Protein AF-A0A2S6GK17-F1 (afdb_monomer_lite)

Foldseek 3Di:
DDDDPDPPPPPPCPVVLLVVLVCCLVPVLVVLVVCLVVLDDPPPDDDPVSVVVSVVSVVVSLCSQQVSLVVQLVVCVVVVPPVSNVVSVVSNVVSCVVVVVVVVVCCVVDPDPDPDPPDPPQPDDPPDDSDDPDD

Structure (mmCIF, N/CA/C/O backbone):
data_AF-A0A2S6GK17-F1
#
_entry.id   AF-A0A2S6GK17-F1
#
loop_
_atom_site.group_PDB
_atom_site.id
_atom_site.type_symbol
_atom_site.label_atom_id
_atom_site.label_alt_id
_atom_site.label_comp_id
_atom_site.label_asym_id
_atom_site.label_entity_id
_atom_site.label_seq_id
_atom_site.pdbx_PDB_ins_code
_atom_site.Cartn_x
_atom_site.Cartn_y
_atom_site.Cartn_z
_atom_site.occupancy
_atom_site.B_iso_or_equiv
_atom_site.auth_seq_id
_atom_site.auth_comp_id
_atom_site.auth_asym_id
_atom_site.auth_atom_id
_atom_site.pdbx_PDB_model_num
ATOM 1 N N . MET A 1 1 ? -14.180 -13.519 54.628 1.00 57.53 1 MET A N 1
ATOM 2 C CA . MET A 1 1 ? -13.261 -13.722 53.489 1.00 57.53 1 MET A CA 1
ATOM 3 C C . MET A 1 1 ? -14.074 -13.588 52.214 1.00 57.53 1 MET A C 1
ATOM 5 O O . MET A 1 1 ? -14.733 -14.534 51.811 1.00 57.53 1 MET A O 1
ATOM 9 N N . THR A 1 2 ? -14.139 -12.384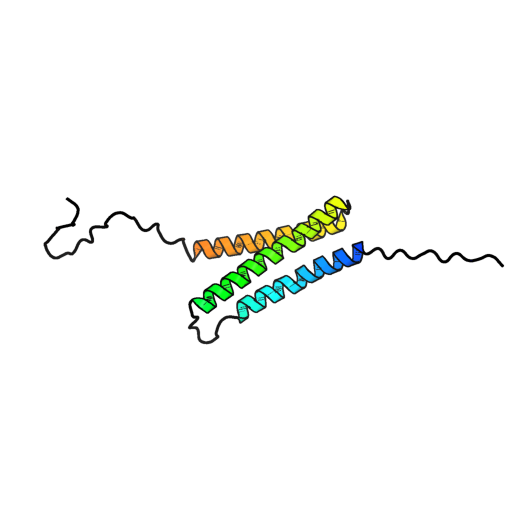 51.655 1.00 60.28 2 THR A N 1
ATOM 10 C CA . THR A 1 2 ? -14.809 -12.107 50.379 1.00 60.28 2 THR A CA 1
ATOM 11 C C . THR A 1 2 ? -13.814 -12.362 49.256 1.00 60.28 2 THR A C 1
ATOM 13 O O . THR A 1 2 ? -12.750 -11.751 49.229 1.00 60.28 2 THR A O 1
ATOM 16 N N . ALA A 1 3 ? -14.131 -13.315 48.382 1.00 61.34 3 ALA A N 1
ATOM 17 C CA . ALA A 1 3 ? -13.332 -13.629 47.210 1.00 61.34 3 ALA A CA 1
ATOM 18 C C . ALA A 1 3 ? -13.380 -12.445 46.236 1.00 61.34 3 ALA A C 1
ATOM 20 O O . ALA A 1 3 ? -14.420 -12.145 45.653 1.00 61.34 3 ALA A O 1
ATOM 21 N N . GLU A 1 4 ? -12.255 -11.754 46.098 1.00 61.50 4 GLU A N 1
ATOM 22 C CA . GLU A 1 4 ? -12.062 -10.698 45.115 1.00 61.50 4 GLU A CA 1
ATOM 23 C C . GLU A 1 4 ? -11.919 -11.357 43.740 1.00 61.50 4 GLU A C 1
ATOM 25 O O . GLU A 1 4 ? -10.871 -11.895 43.379 1.00 61.50 4 GLU A O 1
ATOM 30 N N . THR A 1 5 ? -13.019 -11.401 42.989 1.00 64.25 5 THR A N 1
ATOM 31 C CA . THR A 1 5 ? -13.022 -11.848 41.597 1.00 64.25 5 THR A CA 1
ATOM 32 C C . THR A 1 5 ? -12.225 -10.839 40.779 1.00 64.25 5 THR A C 1
ATOM 34 O O . THR A 1 5 ? -12.740 -9.789 40.395 1.00 64.25 5 THR A O 1
ATOM 37 N N . ARG A 1 6 ? -10.942 -11.143 40.561 1.00 63.56 6 ARG A N 1
ATOM 38 C CA . ARG A 1 6 ? -10.044 -10.374 39.699 1.00 63.56 6 ARG A CA 1
ATOM 39 C C . ARG A 1 6 ? -10.703 -10.311 38.311 1.00 63.56 6 ARG A C 1
ATOM 41 O O . ARG A 1 6 ? -10.947 -11.376 37.743 1.00 63.56 6 ARG A O 1
ATOM 48 N N . PRO A 1 7 ? -11.064 -9.125 37.789 1.00 62.19 7 PRO A N 1
ATOM 49 C CA . PRO A 1 7 ? -11.726 -9.034 36.497 1.00 62.19 7 PRO A CA 1
ATOM 50 C C . PRO A 1 7 ? -10.804 -9.665 35.460 1.00 62.19 7 PRO A C 1
ATOM 52 O O . PRO A 1 7 ? -9.645 -9.266 35.339 1.00 62.19 7 PRO A O 1
ATOM 55 N N . GLU A 1 8 ? -11.295 -10.689 34.760 1.00 60.38 8 GLU A N 1
ATOM 56 C CA . GLU A 1 8 ? -10.570 -11.273 33.642 1.00 60.38 8 GLU A CA 1
ATOM 57 C C . GLU A 1 8 ? -10.318 -10.163 32.629 1.00 60.38 8 GLU A C 1
ATOM 59 O O . GLU A 1 8 ? -11.226 -9.658 31.966 1.00 60.38 8 GLU A O 1
ATOM 64 N N . GLN A 1 9 ? -9.064 -9.730 32.578 1.00 64.06 9 GLN A N 1
ATOM 65 C CA . GLN A 1 9 ? -8.585 -8.691 31.695 1.00 64.06 9 GLN A CA 1
ATOM 66 C C . GLN A 1 9 ? -8.587 -9.285 30.283 1.00 64.06 9 GLN A C 1
ATOM 68 O O . GLN A 1 9 ? -7.579 -9.805 29.809 1.00 64.06 9 GLN A O 1
ATOM 73 N N . ARG A 1 10 ? -9.759 -9.301 29.633 1.00 66.12 10 ARG A N 1
ATOM 74 C CA . ARG A 1 10 ? -9.890 -9.683 28.225 1.00 66.12 10 ARG A CA 1
ATOM 75 C C . ARG A 1 10 ? -8.973 -8.767 27.432 1.00 66.12 10 ARG A C 1
ATOM 77 O O . ARG A 1 10 ? -9.216 -7.570 27.324 1.00 66.12 10 ARG A O 1
ATOM 84 N N . PHE A 1 11 ? -7.884 -9.339 26.937 1.00 67.31 11 PHE A N 1
ATOM 85 C CA . PHE A 1 11 ? -6.952 -8.631 26.087 1.00 67.31 11 PHE A CA 1
ATOM 86 C C . PHE A 1 11 ? -7.686 -8.275 24.796 1.00 67.31 11 PHE A C 1
ATOM 88 O O . PHE A 1 11 ? -8.020 -9.150 23.995 1.00 67.31 11 PHE A O 1
ATOM 95 N N . ASP A 1 12 ? -7.991 -6.995 24.612 1.00 84.25 12 ASP A N 1
ATOM 96 C CA . ASP A 1 12 ? -8.557 -6.514 23.363 1.00 84.25 12 ASP A CA 1
ATOM 97 C C . ASP A 1 12 ? -7.446 -6.554 22.305 1.00 84.25 12 ASP A C 1
ATOM 99 O O . ASP A 1 12 ? -6.586 -5.680 22.232 1.00 84.25 12 ASP A O 1
ATOM 103 N N . TRP A 1 13 ? -7.445 -7.597 21.474 1.00 88.12 13 TRP A N 1
ATOM 104 C CA . TRP A 1 13 ? -6.471 -7.776 20.386 1.00 88.12 13 TRP A CA 1
ATOM 105 C C . TRP A 1 13 ? -6.643 -6.747 19.257 1.00 88.12 13 TRP A C 1
ATOM 107 O O . TRP A 1 13 ? -5.753 -6.557 18.434 1.00 88.12 13 TRP A O 1
ATOM 117 N N . LEU A 1 14 ? -7.785 -6.059 19.211 1.00 87.38 14 LEU A N 1
ATOM 118 C CA . LEU A 1 14 ? -8.141 -5.097 18.167 1.00 87.38 14 LEU A CA 1
ATOM 119 C C . LEU A 1 14 ? -7.154 -3.920 18.056 1.00 87.38 14 LEU A C 1
ATOM 121 O O . LEU A 1 14 ? -6.622 -3.714 16.967 1.00 87.38 14 LEU A O 1
ATOM 125 N N . PRO A 1 15 ? -6.856 -3.164 19.132 1.00 89.81 15 PRO A N 1
ATOM 126 C CA . PRO A 1 15 ? -5.787 -2.164 19.137 1.00 89.81 15 PRO A CA 1
ATOM 127 C C . PRO A 1 15 ? -4.449 -2.690 18.615 1.00 89.81 15 PRO A C 1
ATOM 129 O O . PRO A 1 15 ? -3.793 -2.007 17.832 1.00 89.81 15 PRO A O 1
ATOM 132 N N . LEU A 1 16 ? -4.069 -3.912 19.000 1.00 93.19 16 LEU A N 1
ATOM 133 C CA . LEU A 1 16 ? -2.821 -4.518 18.548 1.00 93.19 16 LEU A CA 1
ATOM 134 C C . LEU A 1 16 ? -2.828 -4.742 17.031 1.00 93.19 16 LEU A C 1
ATOM 136 O O . LEU A 1 16 ? -1.868 -4.373 16.363 1.00 93.19 16 LEU A O 1
ATOM 140 N N . VAL A 1 17 ? -3.922 -5.270 16.472 1.00 94.19 17 VAL A N 1
ATOM 141 C CA . VAL A 1 17 ? -4.078 -5.449 15.016 1.00 94.19 17 VAL A CA 1
ATOM 142 C C . VAL A 1 17 ? -3.953 -4.115 14.279 1.00 94.19 17 VAL A C 1
ATOM 144 O O . VAL A 1 17 ? -3.267 -4.043 13.262 1.00 94.19 17 VAL A O 1
ATOM 147 N N . TRP A 1 18 ? -4.552 -3.043 14.806 1.00 94.00 18 TRP A N 1
ATOM 148 C CA . TRP A 1 18 ? -4.453 -1.713 14.202 1.00 94.00 18 TRP A CA 1
ATOM 149 C C . TRP A 1 18 ? -3.029 -1.183 14.156 1.00 94.00 18 TRP A C 1
ATOM 151 O O . TRP A 1 18 ? -2.580 -0.706 13.113 1.00 94.00 18 TRP A O 1
ATOM 161 N N . VAL A 1 19 ? -2.320 -1.294 15.277 1.00 94.81 19 VAL A N 1
ATOM 162 C CA . VAL A 1 19 ? -0.920 -0.885 15.377 1.00 94.81 19 VAL A CA 1
ATOM 163 C C . VAL A 1 19 ? -0.072 -1.713 14.415 1.00 94.81 19 VAL A C 1
ATOM 165 O O . VAL A 1 19 ? 0.673 -1.144 13.627 1.00 94.81 19 VAL A O 1
ATOM 168 N N . LEU A 1 20 ? -0.232 -3.036 14.397 1.00 96.38 20 LEU A N 1
ATOM 169 C CA . LEU A 1 20 ? 0.537 -3.907 13.510 1.00 96.38 20 LEU A CA 1
ATOM 170 C C . LEU A 1 20 ? 0.297 -3.596 12.030 1.00 96.38 20 LEU A C 1
ATOM 172 O O . LEU A 1 20 ? 1.264 -3.503 11.282 1.00 96.38 20 LEU A O 1
ATOM 176 N N . LEU A 1 21 ? -0.953 -3.378 11.610 1.00 95.06 21 LEU A N 1
ATOM 177 C CA . LEU A 1 21 ? -1.267 -2.986 10.232 1.00 95.06 21 LEU A CA 1
ATOM 178 C C . LEU A 1 21 ? -0.629 -1.645 9.864 1.00 95.06 21 LEU A C 1
ATOM 180 O O . LEU A 1 21 ? -0.042 -1.513 8.791 1.00 95.06 21 LEU A O 1
ATOM 184 N N . PHE A 1 22 ? -0.714 -0.659 10.760 1.00 94.19 22 PHE A N 1
ATOM 185 C CA . PHE A 1 22 ? -0.133 0.656 10.522 1.00 94.19 22 PHE A CA 1
ATOM 186 C C . PHE A 1 22 ? 1.394 0.592 10.429 1.00 94.19 22 PHE A C 1
ATOM 188 O O . PHE A 1 22 ? 1.967 1.147 9.499 1.00 94.19 22 PHE A O 1
ATOM 195 N N . PHE A 1 23 ? 2.056 -0.129 11.337 1.00 97.12 23 PHE A N 1
ATOM 196 C CA . PHE A 1 23 ? 3.509 -0.312 11.309 1.00 97.12 23 PHE A CA 1
ATOM 197 C C . PHE A 1 23 ? 3.966 -1.145 10.104 1.00 97.12 23 PHE A C 1
ATOM 199 O O . PHE A 1 23 ? 4.962 -0.802 9.469 1.00 97.12 23 PHE A O 1
ATOM 206 N N . ALA A 1 24 ? 3.232 -2.201 9.745 1.00 96.00 24 ALA A N 1
ATOM 207 C CA . ALA A 1 24 ? 3.513 -2.989 8.549 1.00 96.00 24 ALA A CA 1
ATOM 208 C C . ALA A 1 24 ? 3.439 -2.126 7.285 1.00 96.00 24 ALA A C 1
ATOM 210 O O . ALA A 1 24 ? 4.286 -2.260 6.407 1.00 96.00 24 ALA A O 1
ATOM 211 N N . TRP A 1 25 ? 2.480 -1.202 7.208 1.00 96.38 25 TRP A N 1
ATOM 212 C CA . TRP A 1 25 ? 2.409 -0.251 6.105 1.00 96.38 25 TRP A CA 1
ATOM 213 C C . TRP A 1 25 ? 3.543 0.782 6.172 1.00 96.38 25 TRP A C 1
ATOM 215 O O . TRP A 1 25 ? 4.304 0.916 5.216 1.00 96.38 25 TRP A O 1
ATOM 225 N N . LEU A 1 26 ? 3.712 1.447 7.319 1.00 95.50 26 LEU A N 1
ATOM 226 C CA . LEU A 1 26 ? 4.658 2.549 7.508 1.00 95.50 26 LEU A CA 1
ATOM 227 C C . LEU A 1 26 ? 6.115 2.132 7.281 1.00 95.50 26 LEU A C 1
ATOM 229 O O . LEU A 1 26 ? 6.887 2.911 6.736 1.00 95.50 26 LEU A O 1
ATOM 233 N N . PHE A 1 27 ? 6.494 0.921 7.692 1.00 96.88 27 PHE A N 1
ATOM 234 C CA . PHE A 1 27 ? 7.867 0.424 7.572 1.00 96.88 27 PHE A CA 1
ATOM 235 C C . PHE A 1 27 ? 8.029 -0.615 6.466 1.00 96.88 27 PHE A C 1
ATOM 237 O O . PHE A 1 27 ? 9.048 -0.619 5.777 1.00 96.88 27 PHE A O 1
ATOM 244 N N . GLY A 1 28 ? 7.040 -1.486 6.267 1.00 93.50 28 GLY A N 1
ATOM 245 C CA . GLY A 1 28 ? 7.118 -2.543 5.263 1.00 93.50 28 GLY A CA 1
ATOM 246 C C . GLY A 1 28 ? 7.119 -1.992 3.843 1.00 93.50 28 GLY A C 1
ATOM 247 O O . GLY A 1 28 ? 7.936 -2.432 3.038 1.00 93.50 28 GLY A O 1
ATOM 248 N N . VAL A 1 29 ? 6.284 -0.990 3.540 1.00 93.00 29 VAL A N 1
ATOM 249 C CA . VAL A 1 29 ? 6.218 -0.409 2.188 1.00 93.00 29 VAL A CA 1
ATOM 250 C C . VAL A 1 29 ? 7.530 0.291 1.811 1.00 93.0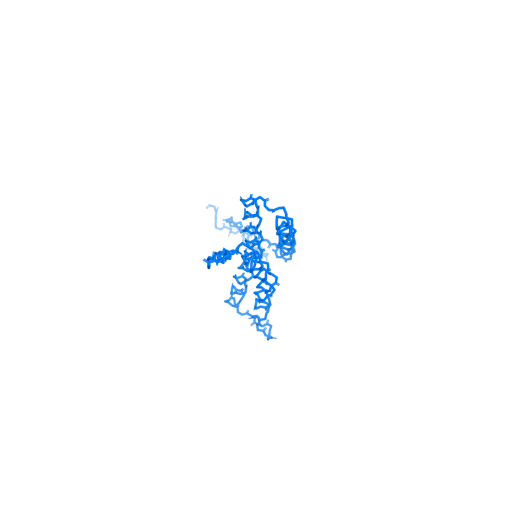0 29 VAL A C 1
ATOM 252 O O . VAL A 1 29 ? 8.099 -0.084 0.782 1.00 93.00 29 VAL A O 1
ATOM 255 N N . PRO A 1 30 ? 8.091 1.218 2.619 1.00 93.75 30 PRO A N 1
ATOM 256 C CA . PRO A 1 30 ? 9.386 1.813 2.293 1.00 93.75 30 PRO A CA 1
ATOM 257 C C . PRO A 1 30 ? 10.510 0.782 2.205 1.00 93.75 30 PRO A C 1
ATOM 259 O O . PRO A 1 30 ? 11.359 0.881 1.327 1.00 93.75 30 PRO A O 1
ATOM 262 N N . LEU A 1 31 ? 10.519 -0.237 3.069 1.00 94.25 31 LEU A N 1
ATOM 263 C CA . LEU A 1 31 ? 11.557 -1.266 3.044 1.00 94.25 31 LEU A CA 1
ATOM 264 C C . LEU A 1 31 ? 11.491 -2.133 1.778 1.00 94.25 31 LEU A C 1
ATOM 266 O O . LEU A 1 31 ? 12.533 -2.446 1.201 1.00 94.25 31 LEU A O 1
ATOM 270 N N . LEU A 1 32 ? 10.290 -2.498 1.322 1.00 92.00 32 LEU A N 1
ATOM 271 C CA . LEU A 1 32 ? 10.094 -3.198 0.050 1.00 92.00 32 LEU A CA 1
ATOM 272 C C . LEU A 1 32 ? 10.521 -2.328 -1.137 1.00 92.00 32 LEU A C 1
ATOM 274 O O . LEU A 1 32 ? 11.252 -2.802 -2.007 1.00 92.00 32 LEU A O 1
ATOM 278 N N . PHE A 1 33 ? 10.156 -1.045 -1.121 1.00 90.25 33 PHE A N 1
ATOM 279 C CA . PHE A 1 33 ? 10.562 -0.096 -2.153 1.00 90.25 33 PHE A CA 1
ATOM 280 C C . PHE A 1 33 ? 12.086 0.065 -2.218 1.00 90.25 33 PHE A C 1
ATOM 282 O O . PHE A 1 33 ? 12.680 -0.081 -3.283 1.00 90.25 33 PHE A O 1
ATOM 289 N N . LEU A 1 34 ? 12.746 0.291 -1.077 1.00 91.50 34 LEU A N 1
ATOM 290 C CA . LEU A 1 34 ? 14.204 0.412 -1.009 1.00 91.50 34 LEU A CA 1
ATOM 291 C C . LEU A 1 34 ? 14.893 -0.861 -1.505 1.00 91.50 34 LEU A C 1
ATOM 293 O O . LEU A 1 34 ? 15.877 -0.772 -2.233 1.00 91.50 34 LEU A O 1
ATOM 297 N N . ARG A 1 35 ? 14.363 -2.047 -1.179 1.00 89.62 35 ARG A N 1
ATOM 298 C CA . ARG A 1 35 ? 14.876 -3.309 -1.734 1.00 89.62 35 ARG A CA 1
ATOM 299 C C . ARG A 1 35 ? 14.772 -3.355 -3.253 1.00 89.62 35 ARG A C 1
ATOM 301 O O . ARG A 1 35 ? 15.721 -3.797 -3.888 1.00 89.62 35 ARG A O 1
ATOM 308 N N . ALA A 1 36 ? 13.664 -2.895 -3.829 1.00 86.50 36 ALA A N 1
ATOM 309 C CA . ALA A 1 36 ? 13.502 -2.839 -5.279 1.00 86.50 36 ALA A CA 1
ATOM 310 C C . ALA A 1 36 ? 14.481 -1.843 -5.930 1.00 86.50 36 ALA A C 1
ATOM 312 O O . ALA A 1 36 ? 15.063 -2.142 -6.970 1.00 86.50 36 ALA A O 1
ATOM 313 N N . VAL A 1 37 ? 14.707 -0.683 -5.304 1.00 84.81 37 VAL A N 1
ATOM 314 C CA . VAL A 1 37 ? 15.648 0.343 -5.788 1.00 84.81 37 VAL A CA 1
ATOM 315 C C . VAL A 1 37 ? 17.096 -0.146 -5.721 1.00 84.81 37 VAL A C 1
ATOM 317 O O . VAL A 1 37 ? 17.831 -0.032 -6.699 1.00 84.81 37 VAL A O 1
ATOM 320 N N . PHE A 1 38 ? 17.502 -0.737 -4.597 1.00 86.06 38 PHE A N 1
ATOM 321 C CA . PHE A 1 38 ? 18.869 -1.224 -4.390 1.00 86.06 38 PHE A CA 1
ATOM 322 C C . PHE A 1 38 ? 19.144 -2.602 -5.005 1.00 86.06 38 PHE A C 1
ATOM 324 O O . PHE A 1 38 ? 20.263 -3.096 -4.906 1.00 86.06 38 PHE A O 1
ATOM 331 N N . ALA A 1 39 ? 18.159 -3.225 -5.656 1.00 80.44 39 ALA A N 1
ATOM 332 C CA . ALA A 1 39 ? 18.369 -4.456 -6.412 1.00 80.44 39 ALA A CA 1
ATOM 333 C C . ALA A 1 39 ? 19.081 -4.228 -7.759 1.00 80.44 39 ALA A C 1
ATOM 335 O O . ALA A 1 39 ? 19.462 -5.206 -8.399 1.00 80.44 39 ALA A O 1
ATOM 336 N N . MET A 1 40 ? 19.258 -2.977 -8.209 1.00 72.12 40 MET A N 1
ATOM 337 C CA . MET A 1 40 ? 19.931 -2.696 -9.480 1.00 72.12 40 MET A CA 1
ATOM 338 C C . MET A 1 40 ? 21.461 -2.759 -9.373 1.00 72.12 40 MET A C 1
ATOM 340 O O . MET A 1 40 ? 22.033 -2.224 -8.419 1.00 72.12 40 MET A O 1
ATOM 344 N N . PRO A 1 41 ? 22.144 -3.350 -10.370 1.00 72.69 41 PRO A N 1
ATOM 345 C CA . PRO A 1 41 ? 23.596 -3.334 -10.426 1.00 72.69 41 PRO A CA 1
ATOM 346 C C . PRO A 1 41 ? 24.116 -1.902 -10.607 1.00 72.69 41 PRO A C 1
ATOM 348 O O . PRO A 1 41 ? 23.672 -1.155 -11.478 1.00 72.69 41 PRO A O 1
ATOM 351 N N . PHE A 1 42 ? 25.114 -1.534 -9.801 1.00 71.19 42 PHE A N 1
ATOM 352 C CA . PHE A 1 42 ? 25.741 -0.203 -9.822 1.00 71.19 42 PHE A CA 1
ATOM 353 C C . PHE A 1 42 ? 26.519 0.086 -11.121 1.00 71.19 42 PHE A C 1
ATOM 355 O O . PHE A 1 42 ? 26.926 1.216 -11.370 1.00 71.19 42 PHE A O 1
ATOM 362 N N . THR A 1 43 ? 26.739 -0.939 -11.947 1.00 76.00 43 THR A N 1
ATOM 363 C CA . THR A 1 43 ? 27.545 -0.904 -13.175 1.00 76.00 43 THR A CA 1
ATOM 364 C C . THR A 1 43 ? 26.787 -0.387 -14.402 1.00 76.00 43 THR A C 1
ATOM 366 O O . THR A 1 43 ? 27.382 -0.275 -15.470 1.00 76.00 43 THR A O 1
ATOM 369 N N . GLY A 1 44 ? 25.486 -0.086 -14.284 1.00 68.00 44 GLY A N 1
ATOM 370 C CA . GLY A 1 44 ? 24.668 0.476 -15.370 1.00 68.00 44 GLY A CA 1
ATOM 371 C C . GLY A 1 44 ? 24.264 -0.513 -16.473 1.00 68.00 44 GLY A C 1
ATOM 372 O O . GLY A 1 44 ? 23.500 -0.150 -17.361 1.00 68.00 44 GLY A O 1
ATOM 373 N N . MET A 1 45 ? 24.724 -1.765 -16.409 1.00 73.88 45 MET A N 1
ATOM 374 C CA . MET A 1 45 ? 24.356 -2.839 -17.336 1.00 73.88 45 MET A CA 1
ATOM 375 C C . MET A 1 45 ? 23.455 -3.844 -16.616 1.00 73.88 45 MET A C 1
ATOM 377 O O . MET A 1 45 ? 23.933 -4.849 -16.098 1.00 73.88 45 MET A O 1
ATOM 381 N N . ALA A 1 46 ? 22.155 -3.546 -16.545 1.00 80.62 46 ALA A N 1
ATOM 382 C CA . ALA A 1 46 ? 21.169 -4.490 -16.027 1.00 80.62 46 ALA A CA 1
ATOM 383 C C . ALA A 1 46 ? 20.763 -5.479 -17.128 1.00 80.62 46 ALA A C 1
ATOM 385 O O . ALA A 1 46 ? 20.367 -5.085 -18.226 1.00 80.62 46 ALA A O 1
ATOM 386 N N . SER A 1 47 ? 20.842 -6.770 -16.829 1.00 84.88 47 SER A N 1
ATOM 387 C CA . SER A 1 47 ? 20.289 -7.820 -17.682 1.00 84.88 47 SER A CA 1
ATOM 388 C C . SER A 1 47 ? 18.757 -7.754 -17.711 1.00 84.88 47 SER A C 1
ATOM 390 O O . SER A 1 47 ? 18.116 -7.301 -16.760 1.00 84.88 47 SER A O 1
ATOM 392 N N . ALA A 1 48 ? 18.141 -8.279 -18.775 1.00 84.88 48 ALA A N 1
ATOM 393 C CA . ALA A 1 48 ? 16.679 -8.349 -18.882 1.00 84.88 48 ALA A CA 1
ATOM 394 C C . ALA A 1 48 ? 16.032 -9.092 -17.692 1.00 84.88 48 ALA A C 1
ATOM 396 O O . ALA A 1 48 ? 14.958 -8.713 -17.226 1.00 84.88 48 ALA A O 1
ATOM 397 N N . ALA A 1 49 ? 16.710 -10.114 -17.157 1.00 85.38 49 ALA A N 1
ATOM 398 C CA . ALA A 1 49 ? 16.250 -10.856 -15.985 1.00 85.38 49 ALA A CA 1
ATOM 399 C C . ALA A 1 49 ? 16.242 -9.999 -14.704 1.00 85.38 49 ALA A C 1
ATOM 401 O O . ALA A 1 49 ? 15.333 -10.119 -13.882 1.00 85.38 49 ALA A O 1
ATOM 402 N N . GLU A 1 50 ? 17.226 -9.115 -14.529 1.00 85.06 50 GLU A N 1
ATOM 403 C CA . GLU A 1 50 ? 17.296 -8.202 -13.382 1.00 85.06 50 GLU A CA 1
ATOM 404 C C . GLU A 1 50 ? 16.235 -7.105 -13.463 1.00 85.06 50 GLU 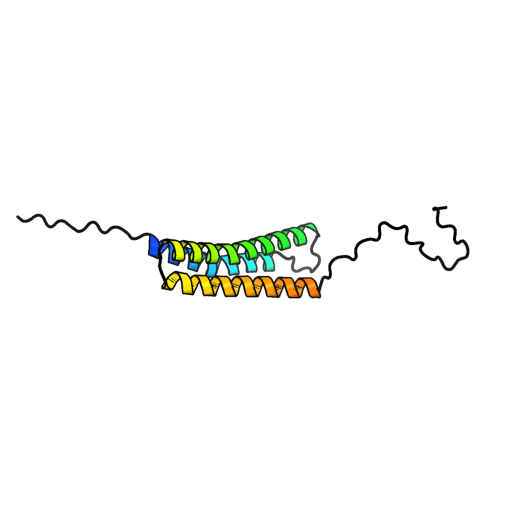A C 1
ATOM 406 O O . GLU A 1 50 ? 15.605 -6.797 -12.449 1.00 85.06 50 GLU A O 1
ATOM 411 N N . VAL A 1 51 ? 15.980 -6.574 -14.664 1.00 84.38 51 VAL A N 1
ATOM 412 C CA . VAL A 1 51 ? 14.891 -5.614 -14.906 1.00 84.38 51 VAL A CA 1
ATOM 413 C C . VAL A 1 51 ? 13.539 -6.250 -14.574 1.00 84.38 51 VAL A C 1
ATOM 415 O O . VAL A 1 51 ? 12.805 -5.717 -13.746 1.00 84.38 51 VAL A O 1
ATOM 418 N N . ALA A 1 52 ? 13.255 -7.446 -15.101 1.00 86.38 52 ALA A N 1
ATOM 419 C CA . ALA A 1 52 ? 12.009 -8.159 -14.811 1.00 86.38 52 ALA A CA 1
ATOM 420 C C . ALA A 1 52 ? 11.841 -8.464 -13.310 1.00 86.38 52 ALA A C 1
ATOM 422 O O . ALA A 1 52 ? 10.748 -8.340 -12.747 1.00 86.38 52 ALA A O 1
ATOM 423 N N . ARG A 1 53 ? 12.933 -8.829 -12.625 1.00 86.62 53 ARG A N 1
ATOM 424 C CA . ARG A 1 53 ? 12.919 -9.050 -11.175 1.00 86.62 53 ARG A CA 1
ATOM 425 C C . ARG A 1 53 ? 12.597 -7.762 -10.419 1.00 86.62 53 ARG A C 1
ATOM 427 O O . ARG A 1 53 ? 11.760 -7.802 -9.517 1.00 86.62 53 ARG A O 1
ATOM 434 N N . ARG A 1 54 ? 13.213 -6.636 -10.783 1.00 86.75 54 ARG A N 1
ATOM 435 C CA . ARG A 1 54 ? 12.916 -5.323 -10.196 1.00 86.75 54 ARG A CA 1
ATOM 436 C C . ARG A 1 54 ? 11.453 -4.943 -10.403 1.00 86.75 54 ARG A C 1
ATOM 438 O O . ARG A 1 54 ? 10.794 -4.597 -9.426 1.00 86.75 54 ARG A O 1
ATOM 445 N N . ASP A 1 55 ? 10.934 -5.070 -11.620 1.00 87.75 55 ASP A N 1
ATOM 446 C CA . ASP A 1 55 ? 9.543 -4.731 -11.938 1.00 87.75 55 ASP A CA 1
ATOM 447 C C . ASP A 1 55 ? 8.563 -5.571 -11.118 1.00 87.75 55 ASP A C 1
ATOM 449 O O . ASP A 1 55 ? 7.603 -5.042 -10.555 1.00 87.75 55 ASP A O 1
ATOM 453 N N . SER A 1 56 ? 8.854 -6.865 -10.944 1.00 90.38 56 SER A N 1
ATOM 454 C CA . SER A 1 56 ? 8.053 -7.725 -10.070 1.00 90.38 56 SER A CA 1
ATOM 455 C C . SER A 1 56 ? 8.064 -7.250 -8.608 1.00 90.38 56 SER A C 1
ATOM 457 O O . SER A 1 56 ? 7.023 -7.258 -7.952 1.00 90.38 56 SER A O 1
ATOM 459 N N . MET A 1 57 ? 9.209 -6.787 -8.089 1.00 90.94 57 MET A N 1
ATOM 460 C CA . MET A 1 57 ? 9.321 -6.268 -6.720 1.00 90.94 57 MET A CA 1
ATOM 461 C C . MET A 1 57 ? 8.588 -4.937 -6.548 1.00 90.94 57 MET A C 1
ATOM 463 O O . MET A 1 57 ? 7.925 -4.734 -5.529 1.00 90.94 57 MET A O 1
ATOM 467 N N . VAL A 1 58 ? 8.676 -4.044 -7.538 1.00 91.12 58 VAL A N 1
ATOM 468 C CA . VAL A 1 58 ? 7.919 -2.786 -7.554 1.00 91.12 58 VAL A CA 1
ATOM 469 C C . VAL A 1 58 ? 6.423 -3.087 -7.562 1.00 91.12 58 VAL A C 1
ATOM 471 O O . VAL A 1 58 ? 5.711 -2.596 -6.693 1.00 91.12 58 VAL A O 1
ATOM 474 N N . MET A 1 59 ? 5.960 -3.982 -8.438 1.00 93.00 59 MET A N 1
ATOM 475 C CA . MET A 1 59 ? 4.558 -4.402 -8.491 1.00 93.00 59 MET A CA 1
ATOM 476 C C . MET A 1 59 ? 4.067 -4.951 -7.143 1.00 93.00 59 MET A C 1
ATOM 478 O O . MET A 1 59 ? 3.012 -4.545 -6.658 1.00 93.00 59 MET A O 1
ATOM 482 N N . TRP A 1 60 ? 4.834 -5.828 -6.490 1.00 92.81 60 TRP A N 1
ATOM 483 C CA . TRP A 1 60 ? 4.478 -6.323 -5.155 1.00 92.81 60 TRP A CA 1
ATOM 484 C C . TRP A 1 60 ? 4.446 -5.215 -4.100 1.00 92.81 60 TRP A C 1
ATOM 486 O O . TRP A 1 60 ? 3.578 -5.226 -3.229 1.00 92.81 60 TRP A O 1
ATOM 496 N N . THR A 1 61 ? 5.355 -4.245 -4.189 1.00 94.12 61 THR A N 1
ATOM 497 C CA . THR A 1 61 ? 5.373 -3.078 -3.299 1.00 94.12 61 THR A CA 1
ATOM 498 C C . THR A 1 61 ? 4.101 -2.247 -3.463 1.00 94.12 61 THR A C 1
ATOM 500 O O . THR A 1 61 ? 3.474 -1.909 -2.462 1.00 94.12 61 THR A O 1
ATOM 503 N N . GLU A 1 62 ? 3.677 -1.974 -4.701 1.00 94.69 62 GLU A N 1
ATOM 504 C CA . GLU A 1 62 ? 2.427 -1.259 -4.999 1.00 94.69 62 GLU A CA 1
ATOM 505 C C . GLU A 1 62 ? 1.206 -2.010 -4.447 1.00 94.69 62 GLU A C 1
ATOM 507 O O . GLU A 1 62 ? 0.350 -1.412 -3.789 1.00 94.69 62 GLU A O 1
ATOM 512 N N . ILE A 1 63 ? 1.151 -3.333 -4.649 1.00 96.19 63 ILE A N 1
ATOM 513 C CA . ILE A 1 63 ? 0.070 -4.183 -4.132 1.00 96.19 63 ILE A CA 1
ATOM 514 C C . ILE A 1 63 ? 0.001 -4.087 -2.607 1.00 96.19 63 ILE A C 1
ATOM 516 O O . ILE A 1 63 ? -1.069 -3.829 -2.060 1.00 96.19 63 ILE A O 1
ATOM 520 N N . VAL A 1 64 ? 1.125 -4.259 -1.906 1.00 96.31 64 VAL A N 1
ATOM 521 C CA . VAL A 1 64 ? 1.173 -4.197 -0.435 1.00 96.31 64 VAL A CA 1
ATOM 522 C C . VAL A 1 64 ? 0.818 -2.797 0.074 1.00 96.31 64 VAL A C 1
ATOM 524 O O . VAL A 1 64 ? 0.085 -2.675 1.060 1.00 96.31 64 VAL A O 1
ATOM 527 N N . ALA A 1 65 ? 1.284 -1.751 -0.614 1.00 95.44 65 ALA A N 1
ATOM 528 C CA . ALA A 1 65 ? 1.007 -0.362 -0.265 1.00 95.44 65 ALA A CA 1
ATOM 529 C C . ALA A 1 65 ? -0.488 -0.039 -0.281 1.00 95.44 65 ALA A C 1
ATOM 531 O O . ALA A 1 65 ? -0.948 0.698 0.585 1.00 95.44 65 ALA A O 1
ATOM 532 N N . VAL A 1 66 ? -1.250 -0.612 -1.216 1.00 97.44 66 VAL A N 1
ATOM 533 C CA . VAL A 1 66 ? -2.703 -0.404 -1.322 1.00 97.44 66 VAL A CA 1
ATOM 534 C C . VAL A 1 66 ? -3.486 -1.402 -0.464 1.00 97.44 66 VAL A C 1
ATOM 536 O O . VAL A 1 66 ? -4.450 -1.023 0.205 1.00 97.44 66 VAL A O 1
ATOM 539 N N . ALA A 1 67 ? -3.074 -2.671 -0.441 1.00 97.31 67 ALA A N 1
ATOM 540 C CA . ALA A 1 67 ? -3.803 -3.733 0.243 1.00 97.31 67 ALA A CA 1
ATOM 541 C C . ALA A 1 67 ? -3.841 -3.537 1.765 1.00 97.31 67 ALA A C 1
ATOM 543 O O . ALA A 1 67 ? -4.895 -3.729 2.370 1.00 97.31 67 ALA A O 1
ATOM 544 N N . LEU A 1 68 ? -2.734 -3.124 2.396 1.00 96.19 68 LEU A N 1
ATOM 545 C CA . LEU A 1 68 ? -2.686 -2.951 3.854 1.00 96.19 68 LEU A CA 1
ATOM 546 C C . LEU A 1 68 ? -3.652 -1.857 4.353 1.00 96.19 68 LEU A C 1
ATOM 548 O O . L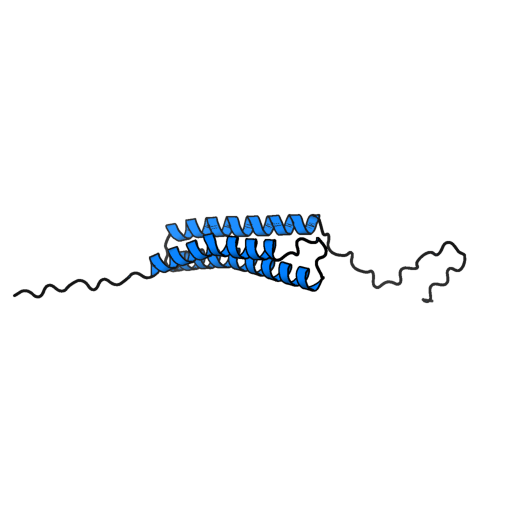EU A 1 68 ? -4.468 -2.154 5.233 1.00 96.19 68 LEU A O 1
ATOM 552 N N . PRO A 1 69 ? -3.651 -0.627 3.799 1.00 96.56 69 PRO A N 1
ATOM 553 C CA . PRO A 1 69 ? -4.633 0.382 4.164 1.00 96.56 69 PRO A CA 1
ATOM 554 C C . PRO A 1 69 ? -6.062 -0.014 3.818 1.00 96.56 69 PRO A C 1
ATOM 556 O O . PRO A 1 69 ? -6.967 0.260 4.602 1.00 96.56 69 PRO A O 1
ATOM 559 N N . LEU A 1 70 ? -6.277 -0.706 2.693 1.00 97.75 70 LEU A N 1
ATOM 560 C CA . LEU A 1 70 ? -7.604 -1.190 2.318 1.00 97.75 70 LEU A CA 1
ATOM 561 C C . LEU A 1 70 ? -8.159 -2.169 3.360 1.00 97.75 70 LEU A C 1
ATOM 563 O O . LEU A 1 70 ? -9.283 -1.992 3.826 1.00 97.75 70 LEU A O 1
ATOM 567 N N . VAL A 1 71 ? -7.359 -3.152 3.786 1.00 97.56 71 VAL A N 1
ATOM 568 C CA . VAL A 1 71 ? -7.716 -4.066 4.884 1.00 97.56 71 VAL A CA 1
ATOM 569 C C . VAL A 1 71 ? -8.009 -3.279 6.160 1.00 97.56 71 VAL A C 1
ATOM 571 O O . VAL A 1 71 ? -8.993 -3.567 6.845 1.00 97.56 71 VAL A O 1
ATOM 574 N N . GLY A 1 72 ? -7.212 -2.249 6.451 1.00 96.00 72 GLY A N 1
ATOM 575 C CA . GLY A 1 72 ? -7.433 -1.375 7.596 1.00 96.00 72 GLY A CA 1
ATOM 576 C C . GLY A 1 72 ? -8.786 -0.648 7.550 1.00 96.00 72 GLY A C 1
ATOM 577 O O . GLY A 1 72 ? -9.545 -0.672 8.520 1.00 96.00 72 GLY A O 1
ATOM 578 N N . VAL A 1 73 ? -9.143 -0.060 6.405 1.00 97.00 73 VAL A N 1
ATOM 579 C CA . VAL A 1 73 ? -10.444 0.601 6.198 1.00 97.00 73 VAL A CA 1
ATOM 580 C C . VAL A 1 73 ? -11.598 -0.395 6.323 1.00 97.00 73 VAL A C 1
ATOM 582 O O . VAL A 1 73 ? -12.574 -0.112 7.020 1.00 97.00 73 VAL A O 1
ATOM 585 N N . LEU A 1 74 ? -11.487 -1.572 5.700 1.00 97.25 74 LEU A N 1
ATOM 586 C CA . LEU A 1 74 ? -12.526 -2.605 5.745 1.00 97.25 74 LEU A CA 1
ATOM 587 C C . LEU A 1 74 ? -12.767 -3.097 7.173 1.00 97.25 74 LEU A C 1
ATOM 589 O O . LEU A 1 74 ? -13.908 -3.140 7.635 1.00 97.25 74 LEU A O 1
ATOM 593 N N . LEU A 1 75 ? -11.698 -3.390 7.913 1.00 95.19 75 LEU A N 1
ATOM 594 C CA . LEU A 1 75 ? -11.802 -3.798 9.310 1.00 95.19 75 LEU A CA 1
ATOM 595 C C . LEU A 1 75 ? -12.423 -2.675 10.168 1.00 95.19 75 LEU A C 1
ATOM 597 O O . LEU A 1 75 ? -13.146 -2.946 11.130 1.00 95.19 75 LEU A O 1
ATOM 601 N N . ALA A 1 76 ? -12.198 -1.406 9.811 1.00 94.12 76 ALA A N 1
ATOM 602 C CA . ALA A 1 76 ? -12.666 -0.264 10.590 1.00 94.12 76 ALA A CA 1
ATOM 603 C C . ALA A 1 76 ? -14.155 -0.029 10.336 1.00 94.12 76 ALA A C 1
ATOM 605 O O . ALA A 1 76 ? -14.898 0.284 11.269 1.00 94.12 76 ALA A O 1
ATOM 606 N N . ALA A 1 77 ? -14.599 -0.267 9.100 1.00 93.75 77 ALA A N 1
ATOM 607 C CA . ALA A 1 77 ? -16.002 -0.290 8.718 1.00 93.75 77 ALA A CA 1
ATOM 608 C C . ALA A 1 77 ? -16.760 -1.421 9.434 1.00 93.75 77 ALA A C 1
ATOM 610 O O . ALA A 1 77 ? -17.789 -1.162 10.061 1.00 93.75 77 ALA A O 1
ATOM 611 N N . VAL A 1 78 ? -16.217 -2.646 9.430 1.00 95.25 78 VAL A N 1
ATOM 612 C CA . VAL A 1 78 ? -16.821 -3.815 10.102 1.00 95.25 78 VAL A CA 1
ATOM 613 C C . VAL A 1 78 ? -16.929 -3.596 11.612 1.00 95.25 78 VAL A C 1
ATOM 615 O O . VAL A 1 78 ? -17.968 -3.868 12.209 1.00 95.25 78 VAL A O 1
ATOM 618 N N . THR A 1 79 ? -15.888 -3.040 12.237 1.00 91.81 79 THR A N 1
ATOM 619 C CA . THR A 1 79 ? -15.877 -2.759 13.684 1.00 91.81 79 THR A CA 1
ATOM 620 C C . THR A 1 79 ? -16.491 -1.409 14.071 1.00 91.81 79 THR A C 1
ATOM 622 O O . THR A 1 79 ? -16.521 -1.067 15.255 1.00 91.81 79 THR A O 1
ATOM 625 N N . ARG A 1 80 ? -17.000 -0.638 13.096 1.00 92.56 80 ARG A N 1
ATOM 626 C CA . ARG A 1 80 ? -17.603 0.701 13.260 1.00 92.56 80 ARG A CA 1
ATOM 627 C C . ARG A 1 80 ? -16.707 1.706 14.000 1.00 92.56 80 ARG A C 1
ATOM 629 O O . ARG A 1 80 ? -17.188 2.583 14.723 1.00 92.56 80 ARG A O 1
ATOM 636 N N . ARG A 1 81 ? -15.387 1.601 13.829 1.00 90.31 81 ARG A N 1
ATOM 637 C CA . ARG A 1 81 ? -14.394 2.462 14.486 1.00 90.31 81 ARG A CA 1
ATOM 638 C C . ARG A 1 81 ? -13.999 3.622 13.567 1.00 90.31 81 ARG A C 1
ATOM 640 O O . ARG A 1 81 ? -13.293 3.437 12.584 1.00 90.31 81 ARG A O 1
ATOM 647 N N . LYS A 1 82 ? -14.411 4.844 13.922 1.00 93.62 82 LYS A N 1
ATOM 648 C CA . LYS A 1 82 ? -14.180 6.051 13.100 1.00 93.62 82 LYS A CA 1
ATOM 649 C C . LYS A 1 82 ? -12.703 6.442 12.979 1.00 93.62 82 LYS A C 1
ATOM 651 O O . LYS A 1 82 ? -12.253 6.770 11.891 1.00 93.62 82 LYS A O 1
ATOM 656 N N . VAL A 1 83 ? -11.949 6.390 14.079 1.00 93.56 83 VAL A N 1
ATOM 657 C CA . VAL A 1 83 ? -10.529 6.791 14.103 1.00 93.56 83 VAL A CA 1
ATOM 658 C C . VAL A 1 83 ? -9.668 5.960 13.139 1.00 93.56 83 VAL A C 1
ATOM 660 O O . VAL A 1 83 ? -9.061 6.559 12.254 1.00 93.56 83 VAL A O 1
ATOM 663 N N . PRO A 1 84 ? -9.632 4.612 13.221 1.00 91.38 84 PRO A N 1
ATOM 664 C CA . PRO A 1 84 ? -8.861 3.818 12.266 1.00 91.38 84 PRO A CA 1
ATOM 665 C C . PRO A 1 84 ? -9.392 3.961 10.836 1.00 91.38 84 PRO A C 1
ATOM 667 O O . PRO A 1 84 ? -8.588 3.985 9.914 1.00 91.38 84 PRO A O 1
ATOM 670 N N . ALA A 1 85 ? -10.703 4.148 10.629 1.00 94.44 85 ALA A N 1
ATOM 671 C CA . ALA A 1 85 ? -11.243 4.389 9.290 1.00 94.44 85 ALA A CA 1
ATOM 672 C C . ALA A 1 85 ? -10.657 5.657 8.645 1.00 94.44 85 ALA A C 1
ATOM 674 O O . ALA A 1 85 ? -10.284 5.625 7.477 1.00 94.44 85 ALA A O 1
ATOM 675 N N . VAL A 1 86 ? -10.525 6.752 9.404 1.00 97.06 86 VAL A N 1
ATOM 676 C CA . VAL A 1 86 ? -9.903 7.993 8.910 1.00 97.06 86 VAL A CA 1
ATOM 677 C C . VAL A 1 86 ? -8.410 7.792 8.656 1.00 97.06 86 VAL A C 1
ATOM 679 O O . VAL A 1 86 ? -7.928 8.139 7.582 1.00 97.06 86 VAL A O 1
ATOM 682 N N . VAL A 1 87 ? -7.681 7.197 9.605 1.00 96.31 87 VAL A N 1
ATOM 683 C CA . VAL A 1 87 ? -6.226 6.988 9.484 1.00 96.31 87 VAL A CA 1
ATOM 684 C C . VAL A 1 87 ? -5.889 6.105 8.282 1.00 96.31 87 VAL A C 1
ATOM 686 O O . VAL A 1 87 ? -5.094 6.499 7.430 1.00 96.31 87 VAL A O 1
ATOM 689 N N . PHE A 1 88 ? -6.519 4.933 8.174 1.00 96.25 88 PHE A N 1
ATOM 690 C CA . PHE A 1 88 ? -6.288 4.030 7.048 1.00 96.25 88 PHE A CA 1
ATOM 691 C C . PHE A 1 88 ? -6.899 4.550 5.748 1.00 96.25 88 PHE A C 1
ATOM 693 O O . PHE A 1 88 ? -6.368 4.255 4.684 1.00 96.25 88 PHE A O 1
ATOM 700 N N . GLY A 1 89 ? -7.951 5.369 5.810 1.00 97.50 89 GLY A N 1
ATOM 701 C CA . GLY A 1 89 ? -8.491 6.062 4.642 1.00 97.50 89 GLY A CA 1
ATOM 702 C C . GLY A 1 89 ? -7.492 7.056 4.049 1.00 97.50 89 GLY A C 1
ATOM 703 O O . GLY A 1 89 ? -7.281 7.062 2.839 1.00 97.50 89 GLY A O 1
ATOM 704 N N . ILE A 1 90 ? -6.816 7.841 4.895 1.00 97.75 90 ILE A N 1
ATOM 705 C CA . ILE A 1 90 ? -5.740 8.747 4.466 1.00 97.75 90 ILE A CA 1
ATOM 706 C C . ILE A 1 90 ? -4.560 7.945 3.914 1.00 97.75 90 ILE A C 1
ATOM 708 O O . ILE A 1 90 ? -4.068 8.260 2.833 1.00 97.75 90 ILE A O 1
ATOM 712 N N . ALA A 1 91 ? -4.128 6.892 4.616 1.00 97.00 91 ALA A N 1
ATOM 713 C CA . ALA A 1 91 ? -3.044 6.033 4.143 1.00 97.00 91 ALA A CA 1
ATOM 714 C C . ALA A 1 91 ? -3.370 5.414 2.772 1.00 97.00 91 ALA A C 1
ATOM 716 O O . ALA A 1 91 ? -2.538 5.453 1.870 1.00 97.00 91 ALA A O 1
ATOM 717 N N . LEU A 1 92 ? -4.602 4.928 2.583 1.00 97.94 92 LEU A N 1
ATOM 718 C CA . LEU A 1 92 ? -5.077 4.379 1.314 1.00 97.94 92 LEU A CA 1
ATOM 719 C C . LEU A 1 92 ? -5.065 5.433 0.208 1.00 97.94 92 LEU A C 1
ATOM 721 O O . LEU A 1 92 ? -4.556 5.172 -0.879 1.00 97.94 92 LEU A O 1
ATOM 725 N N . PHE A 1 93 ? -5.596 6.624 0.489 1.00 98.19 93 PHE A N 1
ATOM 726 C CA . PHE A 1 93 ? -5.605 7.729 -0.464 1.00 98.19 93 PHE A CA 1
ATOM 727 C C . PHE A 1 93 ? -4.186 8.105 -0.905 1.00 98.19 93 PHE A C 1
ATOM 729 O O . PHE A 1 93 ? -3.934 8.239 -2.103 1.00 98.19 93 PHE A O 1
ATOM 736 N N . LEU A 1 94 ? -3.247 8.217 0.039 1.00 97.25 94 LEU A N 1
ATOM 737 C CA . LEU A 1 94 ? -1.842 8.492 -0.259 1.00 97.25 94 LEU A CA 1
ATOM 738 C C . LEU A 1 94 ? -1.218 7.378 -1.106 1.00 97.25 94 LEU A C 1
ATOM 740 O O . LEU A 1 94 ? -0.591 7.673 -2.120 1.00 97.25 94 LEU A O 1
ATOM 744 N N . SER A 1 95 ? -1.425 6.109 -0.742 1.00 96.06 95 SER A N 1
ATOM 745 C CA . SER A 1 95 ? -0.885 4.974 -1.497 1.00 96.06 95 SER A CA 1
ATOM 746 C C . SER A 1 95 ? -1.420 4.923 -2.927 1.00 96.06 95 SER A C 1
ATOM 748 O O . SER A 1 95 ? -0.631 4.817 -3.860 1.00 96.06 95 SER A O 1
ATOM 750 N N . VAL A 1 96 ? -2.732 5.078 -3.125 1.00 97.56 96 VAL A N 1
ATOM 751 C CA . VAL A 1 96 ? -3.334 5.113 -4.469 1.00 97.56 96 VAL A CA 1
ATOM 752 C C . VAL A 1 96 ? -2.827 6.310 -5.274 1.00 97.56 96 VAL A C 1
ATOM 754 O O . VAL A 1 96 ? -2.522 6.159 -6.454 1.00 97.56 96 VAL A O 1
ATOM 757 N N . SER A 1 97 ? -2.688 7.480 -4.645 1.00 97.12 97 SER A N 1
ATOM 758 C CA . SER A 1 97 ? -2.202 8.690 -5.320 1.00 97.12 97 SER A CA 1
ATOM 759 C C . SER A 1 97 ? -0.761 8.537 -5.802 1.00 97.12 97 SER A C 1
ATOM 761 O O . SER A 1 97 ? -0.466 8.861 -6.949 1.00 97.12 97 SER A O 1
ATOM 763 N N . VAL A 1 98 ? 0.127 8.004 -4.957 1.00 94.19 98 VAL A N 1
ATOM 764 C CA . VAL A 1 98 ? 1.537 7.774 -5.311 1.00 94.19 98 VAL A CA 1
ATOM 765 C C . VAL A 1 98 ? 1.658 6.718 -6.408 1.00 94.19 98 VAL A C 1
ATOM 767 O O . VAL A 1 98 ? 2.317 6.972 -7.411 1.00 94.19 98 VAL A O 1
ATOM 770 N N . VAL A 1 99 ? 0.974 5.576 -6.273 1.00 94.50 99 VAL A N 1
ATOM 771 C CA . VAL A 1 99 ? 0.984 4.519 -7.302 1.00 94.50 99 VAL A CA 1
ATOM 772 C C . VAL A 1 99 ? 0.443 5.050 -8.633 1.00 94.50 99 VAL A C 1
ATOM 774 O O . VAL A 1 99 ? 1.049 4.840 -9.680 1.00 94.50 99 VAL A O 1
ATOM 777 N N . GLY A 1 100 ? -0.670 5.788 -8.610 1.00 93.88 100 GLY A N 1
ATOM 778 C CA . GLY A 1 100 ? -1.242 6.398 -9.810 1.00 93.88 100 GLY A CA 1
ATOM 779 C C . GLY A 1 100 ? -0.305 7.418 -10.463 1.00 93.88 100 GLY A C 1
ATOM 780 O O . GLY A 1 100 ? -0.174 7.439 -11.689 1.00 93.88 100 GLY A O 1
ATOM 781 N N . TYR A 1 101 ? 0.383 8.232 -9.659 1.00 94.31 101 TYR A N 1
ATOM 782 C CA . TYR A 1 101 ? 1.364 9.202 -10.140 1.00 94.31 101 TYR A CA 1
ATOM 783 C C . TYR A 1 101 ? 2.564 8.521 -10.811 1.00 94.31 101 TYR A C 1
ATOM 785 O O . TYR A 1 101 ? 2.882 8.851 -11.953 1.00 94.31 101 TYR A O 1
ATOM 793 N N . GLU A 1 102 ? 3.164 7.520 -10.162 1.00 90.06 102 GLU A N 1
ATOM 794 C CA . GLU A 1 102 ? 4.281 6.732 -10.707 1.00 90.06 102 GLU A CA 1
ATOM 795 C C . GLU A 1 102 ? 3.901 6.035 -12.018 1.00 90.06 102 GLU A C 1
ATOM 797 O O . GLU A 1 102 ? 4.609 6.138 -13.019 1.00 90.06 102 GLU A O 1
ATOM 802 N N . ARG A 1 103 ? 2.725 5.397 -12.072 1.00 89.88 103 ARG A N 1
ATOM 803 C CA . ARG A 1 103 ? 2.219 4.761 -13.300 1.00 89.88 103 ARG A CA 1
ATOM 804 C C . ARG A 1 103 ? 2.004 5.769 -14.427 1.00 89.88 103 ARG A C 1
ATOM 806 O O . ARG A 1 103 ? 2.325 5.472 -15.576 1.00 89.88 103 ARG A O 1
ATOM 813 N N . THR A 1 104 ? 1.507 6.963 -14.103 1.00 90.69 104 THR A N 1
ATOM 814 C CA . THR A 1 104 ? 1.318 8.045 -15.081 1.00 90.69 104 THR A CA 1
ATOM 815 C C . THR A 1 104 ? 2.654 8.562 -15.607 1.00 90.69 104 THR A C 1
ATOM 817 O O . THR A 1 104 ? 2.794 8.782 -16.809 1.00 90.69 104 THR A O 1
ATOM 820 N N . LEU A 1 105 ? 3.648 8.745 -14.734 1.00 88.88 105 LEU A N 1
ATOM 821 C CA . LEU A 1 105 ? 4.998 9.121 -15.146 1.00 88.88 105 LEU A CA 1
ATOM 822 C C . LEU A 1 105 ? 5.622 8.047 -16.033 1.00 88.88 105 LEU A C 1
ATOM 824 O O . LEU A 1 105 ? 6.148 8.382 -17.093 1.00 88.88 105 LEU A O 1
ATOM 828 N N . ASN A 1 106 ? 5.521 6.778 -15.642 1.00 86.19 106 ASN A N 1
ATOM 829 C CA . ASN A 1 106 ? 6.085 5.671 -16.403 1.00 86.19 106 ASN A CA 1
ATOM 830 C C . ASN A 1 106 ? 5.471 5.590 -17.810 1.00 86.19 106 ASN A C 1
ATOM 832 O O . ASN A 1 106 ? 6.197 5.558 -18.797 1.00 86.19 106 ASN A O 1
ATOM 836 N N . ALA A 1 107 ? 4.143 5.692 -17.919 1.00 85.31 107 ALA A N 1
ATOM 837 C CA . ALA A 1 107 ? 3.444 5.687 -19.206 1.00 85.31 107 ALA A CA 1
ATOM 838 C C . ALA A 1 107 ? 3.831 6.862 -20.126 1.00 85.31 107 ALA A C 1
ATOM 840 O O . ALA A 1 107 ? 3.782 6.730 -21.346 1.00 85.31 107 ALA A O 1
ATOM 841 N N . ARG A 1 108 ? 4.219 8.015 -19.563 1.00 85.38 108 ARG A N 1
ATOM 842 C CA . ARG A 1 108 ? 4.686 9.175 -20.344 1.00 85.38 108 ARG A CA 1
ATOM 843 C C . ARG A 1 108 ? 6.108 9.008 -20.875 1.00 85.38 108 ARG A C 1
ATOM 845 O O . ARG A 1 108 ? 6.400 9.516 -21.951 1.00 85.38 108 ARG A O 1
ATOM 852 N N . HIS A 1 109 ? 6.986 8.348 -20.123 1.00 84.12 109 HIS A N 1
ATOM 853 C CA . HIS A 1 109 ? 8.392 8.162 -20.509 1.00 84.12 109 HIS A CA 1
ATOM 854 C C . HIS A 1 109 ? 8.609 6.898 -21.346 1.00 84.12 109 HIS A C 1
ATOM 856 O O . HIS A 1 109 ? 9.537 6.838 -22.151 1.00 84.12 109 HIS A O 1
ATOM 862 N N . HIS A 1 110 ? 7.746 5.901 -21.172 1.00 78.00 110 HIS A N 1
ATOM 863 C CA . HIS A 1 110 ? 7.756 4.641 -21.899 1.00 78.00 110 HIS A CA 1
ATOM 864 C C . HIS A 1 110 ? 6.367 4.428 -22.508 1.00 78.00 110 HIS A C 1
ATOM 866 O O . HIS A 1 110 ? 5.552 3.697 -21.936 1.00 78.00 110 HIS A O 1
ATOM 872 N N . PRO A 1 111 ? 6.058 5.111 -23.631 1.00 71.06 111 PRO A N 1
ATOM 873 C CA . PRO A 1 111 ? 4.811 4.865 -24.336 1.00 71.06 111 PRO A CA 1
ATOM 874 C C . PRO A 1 111 ? 4.732 3.379 -24.721 1.00 71.06 111 PRO A C 1
ATOM 876 O O . PRO A 1 111 ? 5.771 2.765 -24.992 1.00 71.06 111 PRO A O 1
ATOM 879 N N . PRO A 1 112 ? 3.527 2.779 -24.711 1.00 70.25 112 PRO A N 1
ATOM 880 C CA . PRO A 1 112 ? 3.364 1.397 -25.137 1.00 70.25 112 PRO A CA 1
ATOM 881 C C . PRO A 1 112 ? 3.949 1.225 -26.546 1.00 70.25 112 PRO A C 1
ATOM 883 O O . PRO A 1 112 ? 3.860 2.163 -27.343 1.00 70.25 112 PRO A O 1
ATOM 886 N N . PRO A 1 113 ? 4.554 0.061 -26.854 1.00 68.69 113 PRO A N 1
ATOM 887 C CA . PRO A 1 113 ? 5.029 -0.203 -28.204 1.00 68.69 113 PRO A CA 1
ATOM 888 C C . PRO A 1 113 ? 3.869 0.023 -29.172 1.00 68.69 113 PRO A C 1
ATOM 890 O O . PRO A 1 113 ? 2.749 -0.431 -28.908 1.00 68.69 113 PRO A O 1
ATOM 893 N N . GLU A 1 114 ? 4.122 0.771 -30.248 1.00 71.81 114 GLU A N 1
ATOM 894 C CA . GLU A 1 114 ? 3.129 0.934 -31.305 1.00 71.81 114 GLU A CA 1
ATOM 895 C C . GLU A 1 114 ? 2.662 -0.460 -31.735 1.00 71.81 114 GLU A C 1
ATOM 897 O O . GLU A 1 114 ? 3.491 -1.377 -31.812 1.00 71.81 114 GLU A O 1
ATOM 902 N N . PRO A 1 115 ? 1.351 -0.663 -31.954 1.00 70.19 115 PRO A N 1
ATOM 903 C CA . PRO A 1 115 ? 0.872 -1.933 -32.464 1.00 70.19 115 PRO A CA 1
ATOM 904 C C . PRO A 1 115 ? 1.659 -2.237 -33.736 1.00 70.19 115 PRO A C 1
ATOM 906 O O . PRO A 1 115 ? 1.609 -1.466 -34.694 1.00 70.19 115 PRO A O 1
ATOM 909 N N . THR A 1 116 ? 2.418 -3.334 -33.728 1.00 62.25 116 THR A N 1
ATOM 910 C CA . THR A 1 116 ? 3.047 -3.842 -34.941 1.00 62.25 116 THR A CA 1
ATOM 911 C C . THR A 1 116 ? 1.921 -4.060 -35.927 1.00 62.25 116 THR A C 1
ATOM 913 O O . THR A 1 116 ? 1.030 -4.873 -35.684 1.00 62.25 116 THR A O 1
ATOM 916 N N . SER A 1 117 ? 1.896 -3.276 -37.001 1.00 61.28 117 SER A N 1
ATOM 917 C CA . SER A 1 117 ? 0.971 -3.545 -38.083 1.00 61.28 117 SER A CA 1
ATOM 918 C C . SER A 1 117 ? 1.301 -4.942 -38.600 1.00 61.28 117 SER A C 1
ATOM 920 O O . SER A 1 117 ? 2.366 -5.138 -39.176 1.00 61.28 117 SER A O 1
ATOM 922 N N . ASP A 1 118 ? 0.388 -5.896 -38.425 1.00 60.16 118 ASP A N 1
ATOM 923 C CA . ASP A 1 118 ? 0.461 -7.229 -39.049 1.00 60.16 118 ASP A CA 1
ATOM 924 C C . ASP A 1 118 ? 0.377 -7.159 -40.588 1.00 60.16 118 ASP A C 1
ATOM 926 O O . ASP A 1 118 ? 0.396 -8.173 -41.284 1.00 60.16 118 ASP A O 1
ATOM 930 N N . TRP A 1 119 ? 0.265 -5.951 -41.139 1.00 57.25 119 TRP A N 1
ATOM 931 C CA . TRP A 1 119 ? 0.307 -5.692 -42.562 1.00 57.25 119 TRP A CA 1
ATOM 932 C C . TRP A 1 119 ? 1.754 -5.693 -43.050 1.00 57.25 119 TRP A C 1
ATOM 934 O O . TRP A 1 119 ? 2.602 -5.065 -42.410 1.00 57.25 119 TRP A O 1
ATOM 944 N N . PRO A 1 120 ? 2.050 -6.346 -44.188 1.00 60.34 120 PRO A N 1
ATOM 945 C CA . PRO A 1 120 ? 3.361 -6.258 -44.807 1.00 60.34 120 PRO A CA 1
ATOM 946 C C . PRO A 1 120 ? 3.631 -4.791 -45.148 1.00 60.34 120 PRO A C 1
ATOM 948 O O . PRO A 1 120 ? 3.082 -4.241 -46.102 1.00 60.34 120 PRO A O 1
ATOM 951 N N . VAL A 1 121 ? 4.445 -4.130 -44.327 1.00 60.81 121 VAL A N 1
ATOM 952 C CA . VAL A 1 121 ? 4.923 -2.783 -44.615 1.00 60.81 121 VAL A CA 1
ATOM 953 C C . VAL A 1 121 ? 5.914 -2.941 -45.756 1.00 60.81 121 VAL A C 1
ATOM 955 O O . VAL A 1 121 ? 7.024 -3.433 -45.557 1.00 60.81 121 VAL A O 1
ATOM 958 N N . CYS A 1 122 ? 5.485 -2.578 -46.964 1.00 62.22 122 CYS A N 1
ATOM 959 C CA . CYS A 1 122 ? 6.368 -2.442 -48.111 1.00 62.22 122 CYS A CA 1
ATOM 960 C C . CYS A 1 122 ? 7.446 -1.422 -47.746 1.00 62.22 122 CYS A C 1
ATOM 962 O O . CYS A 1 122 ? 7.205 -0.215 -47.711 1.00 62.22 122 CYS A O 1
ATOM 964 N N . GLN A 1 123 ? 8.623 -1.924 -47.394 1.00 63.25 123 GLN A N 1
ATOM 965 C CA . GLN A 1 123 ? 9.774 -1.096 -47.109 1.00 63.25 123 GLN A CA 1
ATOM 966 C C . GLN A 1 123 ? 10.276 -0.562 -48.450 1.00 63.25 123 GLN A C 1
ATOM 968 O O . GLN A 1 123 ? 10.840 -1.309 -49.244 1.00 63.25 123 GLN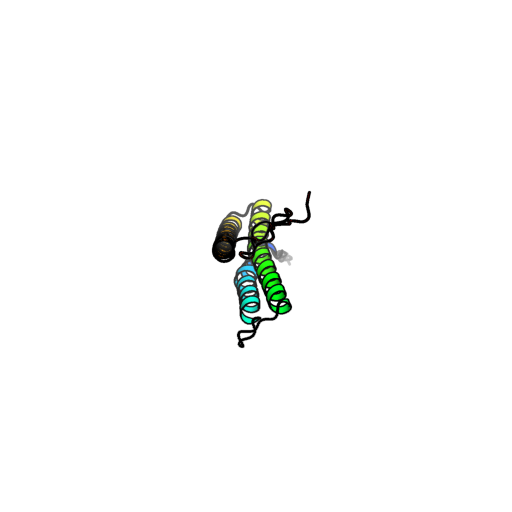 A O 1
ATOM 973 N N . GLU A 1 124 ? 10.019 0.714 -48.726 1.00 55.41 124 GLU A N 1
ATOM 974 C CA . GLU A 1 124 ? 10.418 1.357 -49.975 1.00 55.41 124 GLU A CA 1
ATOM 975 C C . GLU A 1 124 ? 11.952 1.422 -50.041 1.00 55.41 124 GLU A C 1
ATOM 977 O O . GLU A 1 124 ? 12.601 2.257 -49.407 1.00 55.41 124 GLU A O 1
ATOM 982 N N . HIS A 1 125 ? 12.555 0.475 -50.762 1.00 52.19 125 HIS A N 1
ATOM 983 C CA . HIS A 1 125 ? 13.972 0.515 -51.088 1.00 52.19 125 HIS A CA 1
ATOM 984 C C . HIS A 1 125 ? 14.140 1.478 -52.262 1.00 52.19 125 HIS A C 1
ATOM 986 O O . HIS A 1 125 ? 13.666 1.225 -53.368 1.00 52.19 125 HIS A O 1
ATOM 992 N N . SER A 1 126 ? 14.818 2.602 -52.021 1.00 60.06 126 SER A N 1
ATOM 993 C CA . SER A 1 126 ? 15.207 3.548 -53.071 1.00 60.06 126 SER A CA 1
ATOM 994 C C . SER A 1 126 ? 16.295 2.906 -53.937 1.00 60.06 126 SER A C 1
ATOM 996 O O . SER A 1 126 ? 17.492 3.081 -53.722 1.00 60.06 126 SER A O 1
ATOM 998 N N . GLY A 1 127 ? 15.858 2.036 -54.842 1.00 57.84 127 GLY A N 1
ATOM 999 C CA . GLY A 1 127 ? 16.718 1.123 -55.580 1.00 57.84 127 GLY A CA 1
ATOM 1000 C C . GLY A 1 127 ? 15.916 0.191 -56.477 1.00 57.84 127 GLY A C 1
ATOM 1001 O O . GLY A 1 127 ? 16.212 -0.991 -56.506 1.00 57.84 127 GLY A O 1
ATOM 1002 N N . GLY A 1 128 ? 14.891 0.732 -57.145 1.00 56.19 128 GLY A N 1
ATOM 1003 C CA . GLY A 1 128 ? 14.259 0.170 -58.339 1.00 56.19 128 GLY A CA 1
ATOM 1004 C C . GLY A 1 128 ? 14.068 -1.342 -58.355 1.00 56.19 128 GLY A C 1
ATOM 1005 O O . GLY A 1 128 ? 14.746 -1.995 -59.128 1.00 56.19 128 GLY A O 1
ATOM 1006 N N . ASP A 1 129 ? 13.155 -1.847 -57.527 1.00 60.84 129 ASP A N 1
ATOM 1007 C CA . ASP A 1 129 ? 12.267 -2.975 -57.834 1.00 60.84 129 ASP A CA 1
ATOM 1008 C C . ASP A 1 129 ? 11.180 -3.015 -56.747 1.00 60.84 129 ASP A C 1
ATOM 1010 O O . ASP A 1 129 ? 11.418 -3.377 -55.597 1.00 60.84 129 ASP A O 1
ATOM 1014 N N . ASN A 1 130 ? 9.974 -2.561 -57.102 1.00 54.06 130 ASN A N 1
ATOM 1015 C CA . ASN A 1 130 ? 8.818 -2.457 -56.201 1.00 54.06 130 ASN A CA 1
ATOM 1016 C C . ASN A 1 130 ? 7.982 -3.748 -56.210 1.00 54.06 130 ASN A C 1
ATOM 1018 O O . ASN A 1 130 ? 6.754 -3.700 -56.308 1.00 54.06 130 ASN A O 1
ATOM 1022 N N . GLU A 1 131 ? 8.623 -4.913 -56.140 1.00 59.03 131 GLU A N 1
ATOM 1023 C CA . GLU A 1 131 ? 7.902 -6.175 -55.984 1.00 59.03 131 GL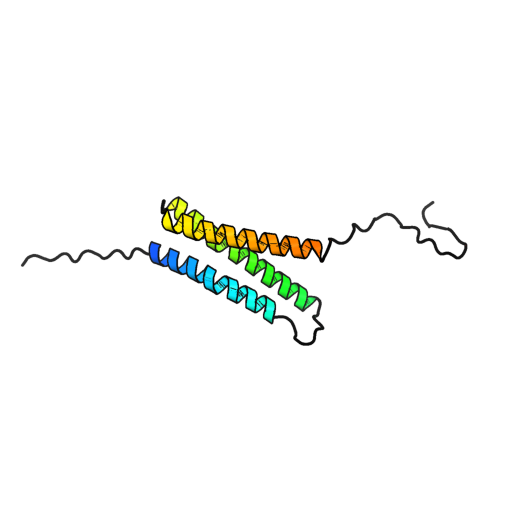U A CA 1
ATOM 1024 C C . GLU A 1 131 ? 7.684 -6.460 -54.496 1.00 59.03 131 GLU A C 1
ATOM 1026 O O . GLU A 1 131 ? 8.505 -7.080 -53.822 1.00 59.03 131 GLU A O 1
ATOM 1031 N N . CYS A 1 132 ? 6.547 -6.006 -53.966 1.00 56.31 132 CYS A N 1
ATOM 1032 C CA . CYS A 1 132 ? 6.025 -6.569 -52.727 1.00 56.31 132 CYS A CA 1
ATOM 1033 C C . CYS A 1 132 ? 5.410 -7.940 -53.047 1.00 56.31 132 CYS A C 1
ATOM 1035 O O . CYS A 1 132 ? 4.481 -8.002 -53.858 1.00 56.31 132 CYS A O 1
ATOM 1037 N N . PRO A 1 133 ? 5.883 -9.045 -52.440 1.00 51.28 133 PRO A N 1
ATOM 1038 C CA . PRO A 1 133 ? 5.261 -10.347 -52.627 1.00 51.28 133 PRO A CA 1
ATOM 1039 C C . PRO A 1 133 ? 3.898 -10.340 -51.926 1.00 51.28 133 PRO A C 1
ATOM 1041 O O . PRO A 1 133 ? 3.799 -10.502 -50.711 1.00 51.28 133 PRO A O 1
ATOM 1044 N N . GLY A 1 134 ? 2.851 -10.074 -52.701 1.00 50.09 134 GLY A N 1
ATOM 1045 C CA . GLY A 1 134 ? 1.484 -9.939 -52.200 1.00 50.09 134 GLY A CA 1
ATOM 1046 C C . GLY A 1 134 ? 0.458 -9.524 -53.253 1.00 50.09 134 GLY A C 1
ATOM 1047 O O . GLY A 1 134 ? -0.572 -8.961 -52.889 1.00 50.09 134 GLY A O 1
ATOM 1048 N N . GLY A 1 135 ? 0.743 -9.776 -54.535 1.00 46.53 135 GLY A N 1
ATOM 1049 C CA . GLY A 1 135 ? -0.322 -9.958 -55.520 1.00 46.53 135 GLY A CA 1
ATOM 1050 C C . GLY A 1 135 ? -0.986 -11.307 -55.298 1.00 46.53 135 GLY A C 1
ATOM 1051 O O . GLY A 1 135 ? -0.232 -12.305 -55.275 1.00 46.53 135 GLY A O 1
#

Radius of gyration: 27.02 Å; chains: 1; bounding box: 45×23×112 Å

Organism: NCBI:txid155976

pLDDT: mean 82.95, std 14.84, range [46.53, 98.19]

Secondary structure (DSSP, 8-state):
------------HHHHHHHHHHHIIIIIHHHHHHHHHHTS-TTS---HHHHHHHHHHHHHHHHHHHHHHHHHHHHHHHTT-HHHHHHHHHHHHHHHHHHHHHHHHHHHHSPPPPP--SS------SSS----S--

Sequence (135 aa):
MTAETRPEQRFDWLPLVWVLLFFAWLFGVPLLFLRAVFAMPFTGMASAAEVARRDSMVMWTEIVAVALPLVGVLLAAVTRRKVPAVVFGIALFLSVSVVGYERTLNARHHPPPEPTSDWPVCQEHSGGDNECPGG